Protein AF-A0ABD0P180-F1 (afdb_monomer_lite)

Sequence (86 aa):
SLLQKDPSSPVTCHATGFFPSEVKISWQKNRQDHDEDVDLDGTFQKRSTLDVKPDEWKNSQFSCVVEHQGKTIRKTADDIMTNFGK

Organism: Cirrhinus mrigala (NCBI:txid683832)

Secondary structure (DSSP, 8-state):
-EEESSTTSPEEEEEE--SSS-EEEEEEETTEEE---EE--SSSEEEEEE---HHHHHHS-EEEEEEETTEEEEEEGGGEE--TT-

Structure (mmCIF, N/CA/C/O backbone):
data_AF-A0ABD0P180-F1
#
_entry.id   AF-A0ABD0P180-F1
#
loop_
_atom_site.group_PDB
_atom_site.id
_atom_site.type_symbol
_atom_site.label_atom_id
_atom_site.label_alt_id
_atom_site.label_comp_id
_atom_site.label_asym_id
_atom_site.label_entity_id
_atom_site.label_seq_id
_atom_site.pdbx_PDB_ins_code
_atom_site.Cartn_x
_atom_site.Cartn_y
_atom_site.Cartn_z
_atom_site.occupancy
_atom_site.B_iso_or_equiv
_atom_site.auth_seq_id
_atom_site.auth_comp_id
_atom_site.auth_asym_id
_atom_site.auth_atom_id
_atom_site.pdbx_PDB_model_num
ATOM 1 N N . SER A 1 1 ? -3.212 -5.756 1.447 1.00 88.06 1 SER A N 1
ATOM 2 C CA . SER A 1 1 ? -2.413 -6.621 0.561 1.00 88.06 1 SER A CA 1
ATOM 3 C C . SER A 1 1 ? -2.081 -5.884 -0.715 1.00 88.06 1 SER A C 1
ATOM 5 O O . SER A 1 1 ? -2.941 -5.154 -1.187 1.00 88.06 1 SER A O 1
ATOM 7 N N . LEU A 1 2 ? -0.880 -6.071 -1.267 1.00 89.50 2 LEU A N 1
ATOM 8 C CA . LEU A 1 2 ? -0.545 -5.630 -2.623 1.00 89.50 2 LEU A CA 1
ATOM 9 C C . LEU A 1 2 ? -0.547 -6.838 -3.550 1.00 89.50 2 LEU A C 1
ATOM 11 O O . LEU A 1 2 ? 0.006 -7.879 -3.204 1.00 89.50 2 LEU A O 1
ATOM 15 N N . LEU A 1 3 ? -1.221 -6.714 -4.686 1.00 89.88 3 LEU A N 1
ATOM 16 C CA . LEU A 1 3 ? -1.464 -7.799 -5.625 1.00 89.88 3 LEU A CA 1
ATOM 17 C C . LEU A 1 3 ? -0.951 -7.385 -6.999 1.00 89.88 3 LEU A C 1
ATOM 19 O O . LEU A 1 3 ? -1.318 -6.323 -7.494 1.00 89.88 3 LEU A O 1
ATOM 23 N N . GLN A 1 4 ? -0.146 -8.239 -7.623 1.00 89.25 4 GLN A N 1
ATOM 24 C CA . GLN A 1 4 ? 0.325 -8.038 -8.991 1.00 89.25 4 GLN A CA 1
ATOM 25 C C . GLN A 1 4 ? 0.338 -9.380 -9.730 1.00 89.25 4 GLN A C 1
ATOM 27 O O . GLN A 1 4 ? 0.859 -10.371 -9.218 1.00 89.25 4 GLN A O 1
ATOM 32 N N . LYS A 1 5 ? -0.250 -9.447 -10.929 1.00 86.56 5 LYS A N 1
ATOM 33 C CA . LYS A 1 5 ? -0.322 -10.707 -11.697 1.00 86.56 5 LYS A CA 1
ATOM 34 C C . LYS A 1 5 ? 1.022 -11.099 -12.309 1.00 86.56 5 LYS A C 1
ATOM 36 O O . LYS A 1 5 ? 1.419 -12.251 -12.192 1.00 86.56 5 LYS A O 1
ATOM 41 N N . ASP A 1 6 ? 1.707 -10.139 -12.911 1.00 85.38 6 ASP A N 1
ATOM 42 C CA . ASP A 1 6 ? 3.018 -10.256 -13.549 1.00 85.38 6 ASP A CA 1
ATOM 43 C C . ASP A 1 6 ? 3.730 -8.890 -13.477 1.00 85.38 6 ASP A C 1
ATOM 45 O O . ASP A 1 6 ? 3.061 -7.886 -13.227 1.00 85.38 6 ASP A O 1
ATOM 49 N N . PRO A 1 7 ? 5.053 -8.803 -13.709 1.00 82.88 7 PRO A N 1
ATOM 50 C CA . PRO A 1 7 ? 5.802 -7.557 -13.529 1.00 82.88 7 PRO A CA 1
ATOM 51 C C . PRO A 1 7 ? 5.321 -6.373 -14.377 1.00 82.88 7 PRO A C 1
ATOM 53 O O . PRO A 1 7 ? 5.674 -5.244 -14.052 1.00 82.88 7 PRO A O 1
ATOM 56 N N . SER A 1 8 ? 4.578 -6.622 -15.463 1.00 84.69 8 SER A N 1
ATOM 57 C CA . SER A 1 8 ? 4.007 -5.600 -16.349 1.00 84.69 8 SER A CA 1
ATOM 58 C C . SER A 1 8 ? 2.535 -5.289 -16.079 1.00 84.69 8 SER A C 1
ATOM 60 O O . SER A 1 8 ? 2.021 -4.320 -16.630 1.00 84.69 8 SER A O 1
ATOM 62 N N . SER A 1 9 ? 1.868 -6.075 -15.233 1.00 87.88 9 SER A N 1
ATOM 63 C CA . SER A 1 9 ? 0.484 -5.835 -14.836 1.00 87.88 9 SER A CA 1
ATOM 64 C C . SER A 1 9 ? 0.365 -4.696 -13.813 1.00 87.88 9 SER A C 1
ATOM 66 O O . SER A 1 9 ? 1.274 -4.522 -12.988 1.00 87.88 9 SER A O 1
ATOM 68 N N . PRO A 1 10 ? -0.796 -4.007 -13.789 1.00 88.44 10 PRO A N 1
ATOM 69 C CA . PRO A 1 10 ? -1.130 -3.040 -12.751 1.00 88.44 10 PRO A CA 1
ATOM 70 C C . PRO A 1 10 ? -1.029 -3.651 -11.350 1.00 88.44 10 PRO A C 1
ATOM 72 O O . PRO A 1 10 ? -1.254 -4.855 -11.156 1.00 88.44 10 PRO A O 1
ATOM 75 N N . VAL A 1 11 ? -0.733 -2.809 -10.361 1.00 89.00 11 VAL A N 1
ATOM 76 C CA . VAL A 1 11 ? -0.650 -3.227 -8.958 1.00 89.00 11 VAL A CA 1
ATOM 77 C C . VAL A 1 11 ? -1.932 -2.832 -8.241 1.00 89.00 11 VAL A C 1
ATOM 79 O O . VAL A 1 11 ? -2.279 -1.659 -8.163 1.00 89.00 11 VAL A O 1
ATOM 82 N N . THR A 1 12 ? -2.631 -3.803 -7.663 1.00 90.56 12 THR A N 1
ATOM 83 C CA . THR A 1 12 ? -3.849 -3.554 -6.887 1.00 90.56 12 THR A CA 1
ATOM 84 C C . THR A 1 12 ? -3.547 -3.609 -5.396 1.00 90.56 12 THR A C 1
ATOM 86 O O . THR A 1 12 ? -3.118 -4.635 -4.862 1.00 90.56 12 THR A O 1
ATOM 89 N N . CYS A 1 13 ? -3.837 -2.524 -4.688 1.00 91.00 13 CYS A N 1
ATOM 90 C CA . CYS A 1 13 ? -3.916 -2.518 -3.242 1.00 91.00 13 CYS A CA 1
ATOM 91 C C . CYS A 1 13 ? -5.307 -2.953 -2.796 1.00 91.00 13 CYS A C 1
ATOM 93 O O . CYS A 1 13 ? -6.298 -2.271 -3.039 1.00 91.00 13 CYS A O 1
ATOM 95 N N . HIS A 1 14 ? -5.377 -4.104 -2.134 1.00 90.62 14 HIS A N 1
ATOM 96 C CA . HIS A 1 14 ? -6.610 -4.655 -1.598 1.00 90.62 14 HIS A CA 1
ATOM 97 C C . HIS A 1 14 ? -6.596 -4.603 -0.075 1.00 90.62 14 HIS A C 1
ATOM 99 O O . HIS A 1 14 ? -5.747 -5.215 0.583 1.00 90.62 14 HIS A O 1
ATOM 105 N N . ALA A 1 15 ? -7.556 -3.878 0.478 1.00 88.69 15 ALA A N 1
ATOM 106 C CA . ALA A 1 15 ? -7.757 -3.719 1.898 1.00 88.69 15 ALA A CA 1
ATOM 107 C C . ALA A 1 15 ? -9.089 -4.411 2.273 1.00 88.69 15 ALA A C 1
ATOM 109 O O . ALA A 1 15 ? -10.117 -4.127 1.674 1.00 88.69 15 ALA A O 1
ATOM 110 N N . THR A 1 16 ? -9.086 -5.302 3.271 1.00 87.94 16 THR A N 1
ATOM 111 C CA . THR A 1 16 ? -10.271 -6.051 3.732 1.00 87.94 16 THR A CA 1
ATOM 112 C C . THR A 1 16 ? -10.301 -6.169 5.260 1.00 87.94 16 THR A C 1
ATOM 114 O O . THR A 1 16 ? -9.262 -6.025 5.907 1.00 87.94 16 THR A O 1
ATOM 117 N N . GLY A 1 17 ? -11.473 -6.459 5.833 1.00 84.12 17 GLY A N 1
ATOM 118 C CA . GLY A 1 17 ? -11.649 -6.737 7.263 1.00 84.12 17 GLY A CA 1
ATOM 119 C C . GLY A 1 17 ? -11.794 -5.498 8.153 1.00 84.12 17 GLY A C 1
ATOM 120 O O . GLY A 1 17 ? -11.530 -5.579 9.351 1.00 84.12 17 GLY A O 1
ATOM 121 N N . PHE A 1 18 ? -12.196 -4.355 7.593 1.00 82.56 18 PHE A N 1
ATOM 122 C CA . PHE A 1 18 ? -12.320 -3.095 8.335 1.00 82.56 18 PHE A CA 1
ATOM 123 C C . PHE A 1 18 ? -13.745 -2.849 8.821 1.00 82.56 18 PHE A C 1
ATOM 125 O O . PHE A 1 18 ? -14.675 -2.983 8.044 1.00 82.56 18 PHE A O 1
ATOM 132 N N . PHE A 1 19 ? -13.932 -2.411 10.065 1.00 80.06 19 PHE A N 1
ATOM 133 C CA . PHE A 1 19 ? -15.223 -1.931 10.574 1.00 80.06 19 PHE A CA 1
ATOM 134 C C . PHE A 1 19 ? -15.023 -0.615 11.341 1.00 80.06 19 PHE A C 1
ATOM 136 O O . PHE A 1 19 ? -14.169 -0.601 12.230 1.00 80.06 19 PHE A O 1
ATOM 143 N N . PRO A 1 20 ? -15.764 0.474 11.050 1.00 82.94 20 PRO A N 1
ATOM 144 C CA . PRO A 1 20 ? -16.758 0.629 9.978 1.00 82.94 20 PRO A CA 1
ATOM 145 C C . PRO A 1 20 ? -16.110 0.590 8.579 1.00 82.94 20 PRO A C 1
ATOM 147 O O . PRO A 1 20 ? -14.887 0.519 8.474 1.00 82.94 20 PRO A O 1
ATOM 150 N N . SER A 1 21 ? -16.909 0.621 7.507 1.00 81.06 21 SER A N 1
ATOM 151 C CA . SER A 1 21 ? -16.421 0.522 6.117 1.00 81.06 21 SER A CA 1
ATOM 152 C C . SER A 1 21 ? -15.659 1.758 5.616 1.00 81.06 21 SER A C 1
ATOM 154 O O . SER A 1 21 ? -15.100 1.724 4.521 1.00 81.06 21 SER A O 1
ATOM 156 N N . GLU A 1 22 ? -15.613 2.844 6.395 1.00 83.56 22 GLU A N 1
ATOM 157 C CA . GLU A 1 22 ? -14.901 4.071 6.034 1.00 83.56 22 GLU A CA 1
ATOM 158 C C . GLU A 1 22 ? -13.383 3.856 6.034 1.00 83.56 22 GLU A C 1
ATOM 160 O O . GLU A 1 22 ? -12.712 3.972 7.056 1.00 83.56 22 GLU A O 1
ATOM 165 N N . VAL A 1 23 ? -12.842 3.545 4.859 1.00 84.94 23 VAL A N 1
ATOM 166 C CA . VAL A 1 23 ? -11.414 3.342 4.607 1.00 84.94 23 VAL A CA 1
ATOM 167 C C . VAL A 1 23 ? -10.980 4.266 3.475 1.00 84.94 23 VAL A C 1
ATOM 169 O O . VAL A 1 23 ? -11.670 4.383 2.453 1.00 84.94 23 VAL A O 1
ATOM 172 N N . LYS A 1 24 ? -9.809 4.885 3.611 1.00 85.88 24 LYS A N 1
ATOM 173 C CA . LYS A 1 24 ? -9.140 5.592 2.513 1.00 85.88 24 LYS A CA 1
ATOM 174 C C . LYS A 1 24 ? -7.954 4.769 2.041 1.00 85.88 24 LYS A C 1
ATOM 176 O O . LYS A 1 24 ? -7.196 4.255 2.860 1.00 85.88 24 LYS A O 1
ATOM 181 N N . ILE A 1 25 ? -7.829 4.625 0.729 1.00 87.31 25 ILE A N 1
ATOM 182 C CA . ILE A 1 25 ? -6.670 4.016 0.087 1.00 87.31 25 ILE A CA 1
ATOM 183 C C . ILE A 1 2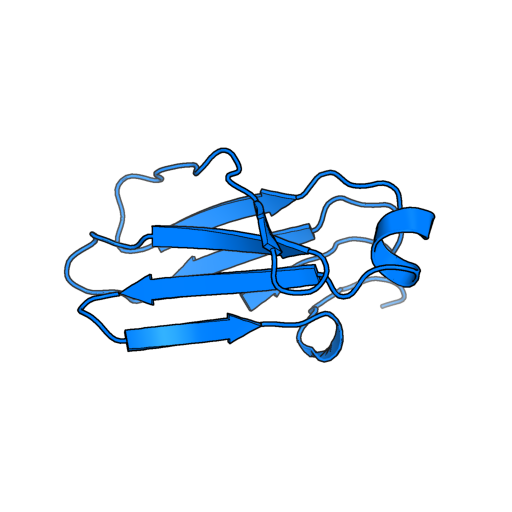5 ? -6.090 5.088 -0.822 1.00 87.31 25 ILE A C 1
ATOM 185 O O . ILE A 1 25 ? -6.833 5.658 -1.614 1.00 87.31 25 ILE A O 1
ATOM 189 N N . SER A 1 26 ? -4.797 5.342 -0.686 1.00 88.19 26 SER A N 1
ATOM 190 C CA . SER A 1 26 ? -4.055 6.309 -1.490 1.00 88.19 26 SER A CA 1
ATOM 191 C C . SER A 1 26 ? -2.724 5.694 -1.892 1.00 88.19 26 SER A C 1
ATOM 193 O O . SER A 1 26 ? -2.194 4.822 -1.191 1.00 88.19 26 SER A O 1
ATOM 195 N N . TRP A 1 27 ? -2.150 6.153 -2.995 1.00 88.62 27 TRP A N 1
ATOM 196 C CA . TRP A 1 27 ? -0.805 5.761 -3.388 1.00 88.62 27 TRP A CA 1
ATOM 197 C C . TRP A 1 27 ? 0.175 6.865 -3.038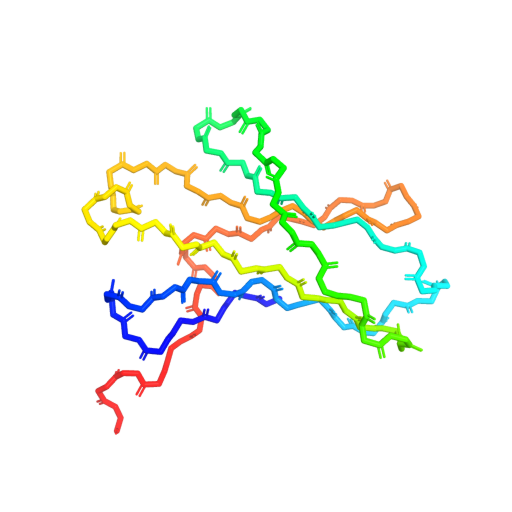 1.00 88.62 27 TRP A C 1
ATOM 199 O O . TRP A 1 27 ? -0.148 8.042 -3.033 1.00 88.62 27 TRP A O 1
ATOM 209 N N . GLN A 1 28 ? 1.406 6.494 -2.722 1.00 87.94 28 GLN A N 1
ATOM 210 C CA . GLN A 1 28 ? 2.494 7.448 -2.592 1.00 87.94 28 GLN A CA 1
ATOM 211 C C . GLN A 1 28 ? 3.616 7.062 -3.528 1.00 87.94 28 GLN A C 1
ATOM 213 O O . GLN A 1 28 ? 4.132 5.951 -3.424 1.00 87.94 28 GLN A O 1
ATOM 218 N N . LYS A 1 29 ? 4.036 8.005 -4.370 1.00 86.88 29 LYS A N 1
ATOM 219 C CA . LYS A 1 29 ? 5.222 7.901 -5.222 1.00 86.88 29 LYS A CA 1
ATOM 220 C C . LYS A 1 29 ? 6.322 8.759 -4.615 1.00 86.88 29 LYS A C 1
ATOM 222 O O . LYS A 1 29 ? 6.157 9.967 -4.483 1.00 86.88 29 LYS A O 1
ATOM 227 N N . ASN A 1 30 ? 7.443 8.161 -4.213 1.00 77.69 30 ASN A N 1
ATOM 228 C CA . ASN A 1 30 ? 8.578 8.893 -3.627 1.00 77.69 30 ASN A CA 1
ATOM 229 C C . ASN A 1 30 ? 8.173 9.805 -2.441 1.00 77.69 30 ASN A C 1
ATOM 231 O O . ASN A 1 30 ? 8.708 10.899 -2.278 1.00 77.69 30 ASN A O 1
ATOM 235 N N . ARG A 1 31 ? 7.228 9.339 -1.604 1.00 69.12 31 ARG A N 1
ATOM 236 C CA . ARG A 1 31 ? 6.610 10.067 -0.468 1.00 69.12 31 ARG A CA 1
ATOM 237 C C . ARG A 1 31 ? 5.693 11.243 -0.833 1.00 69.12 31 ARG A C 1
ATOM 239 O O . ARG A 1 31 ? 5.291 11.974 0.068 1.00 69.12 31 ARG A O 1
ATOM 246 N N . GLN A 1 32 ? 5.340 11.413 -2.102 1.00 71.06 32 GLN A N 1
ATOM 247 C CA . GLN A 1 32 ? 4.319 12.362 -2.532 1.00 71.06 32 GLN A CA 1
ATOM 248 C C . GLN A 1 32 ? 2.996 11.631 -2.760 1.00 71.06 32 GLN A C 1
ATOM 250 O O . GLN A 1 32 ? 2.993 10.534 -3.319 1.00 71.06 32 GLN A O 1
ATOM 255 N N . ASP A 1 33 ? 1.906 12.221 -2.275 1.00 66.94 33 ASP A N 1
ATOM 256 C CA . ASP A 1 33 ? 0.563 11.652 -2.370 1.00 66.94 33 ASP A CA 1
ATOM 257 C C . ASP A 1 33 ? 0.086 11.607 -3.826 1.00 66.94 33 ASP A C 1
ATOM 259 O O . ASP A 1 33 ? 0.281 12.557 -4.588 1.00 66.94 33 ASP A O 1
ATOM 263 N N . HIS A 1 34 ? -0.482 10.471 -4.209 1.00 64.81 34 HIS A N 1
ATOM 264 C CA . HIS A 1 34 ? -1.057 10.192 -5.510 1.00 64.81 34 HIS A CA 1
ATOM 265 C C . HIS A 1 34 ? -2.469 9.655 -5.278 1.00 64.81 34 HIS A C 1
ATOM 267 O O . HIS A 1 34 ? -2.660 8.563 -4.731 1.00 64.81 34 HIS A O 1
ATOM 273 N N . ASP A 1 35 ? -3.448 10.473 -5.644 1.00 57.62 35 ASP A N 1
ATOM 274 C CA . ASP A 1 35 ? -4.858 10.119 -5.573 1.00 57.62 35 ASP A CA 1
ATOM 275 C C . ASP A 1 35 ? -5.197 9.252 -6.786 1.00 57.62 35 ASP A C 1
ATOM 277 O O . ASP A 1 35 ? -4.969 9.660 -7.926 1.00 57.62 35 ASP A O 1
ATOM 281 N N . GLU A 1 36 ? -5.698 8.047 -6.537 1.00 61.75 36 GLU A N 1
ATOM 282 C CA . GLU A 1 36 ? -6.206 7.172 -7.588 1.00 61.75 36 GLU A CA 1
ATOM 283 C C . GLU A 1 36 ? -7.604 6.683 -7.262 1.00 61.75 36 GLU A C 1
ATOM 285 O O . GLU A 1 36 ? -8.004 6.599 -6.099 1.00 61.75 36 GLU A O 1
ATOM 290 N N . ASP A 1 37 ? -8.315 6.323 -8.329 1.00 56.25 37 ASP A N 1
ATOM 291 C CA . ASP A 1 37 ? -9.694 5.868 -8.304 1.00 56.25 37 ASP A CA 1
ATOM 292 C C . ASP A 1 37 ? -9.875 4.714 -7.310 1.00 56.25 37 ASP A C 1
ATOM 294 O O . ASP A 1 37 ? -9.151 3.706 -7.320 1.00 56.25 37 ASP A O 1
ATOM 2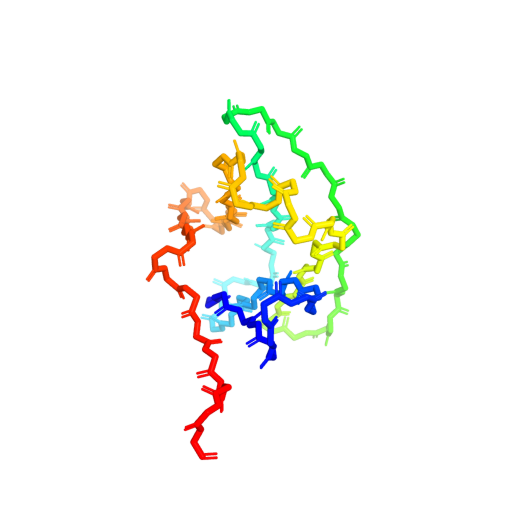98 N N . VAL A 1 38 ? -10.820 4.905 -6.391 1.00 59.75 38 VAL A N 1
ATOM 299 C CA . VAL A 1 38 ? -11.089 3.944 -5.332 1.00 59.75 38 VAL A CA 1
ATOM 300 C C . VAL A 1 38 ? -12.424 3.275 -5.596 1.00 59.75 38 VAL A C 1
ATOM 302 O O . VAL A 1 38 ? -13.480 3.858 -5.346 1.00 59.75 38 VAL A O 1
ATOM 305 N N . ASP A 1 39 ? -12.367 2.019 -6.028 1.00 60.75 39 ASP A N 1
ATOM 306 C CA . ASP A 1 39 ? -13.558 1.201 -6.210 1.00 60.75 39 ASP A CA 1
ATOM 307 C C . ASP A 1 39 ? -14.134 0.820 -4.835 1.00 60.75 39 ASP A C 1
ATOM 309 O O . ASP A 1 39 ? -13.471 0.236 -3.964 1.00 60.75 39 ASP A O 1
ATOM 313 N N . LEU A 1 40 ? -15.376 1.248 -4.611 1.00 60.03 40 LEU A N 1
ATOM 314 C CA . LEU A 1 40 ? -16.142 1.037 -3.389 1.00 60.03 40 LEU A CA 1
ATOM 315 C C . LEU A 1 40 ? -17.071 -0.163 -3.589 1.00 60.03 40 LEU A C 1
ATOM 317 O O . LEU A 1 40 ? -18.230 -0.003 -3.958 1.00 60.03 40 LEU A O 1
ATOM 321 N N . ASP A 1 41 ? -16.601 -1.364 -3.259 1.00 60.38 41 ASP A N 1
ATOM 322 C CA . ASP A 1 41 ? -17.385 -2.607 -3.368 1.00 60.38 41 ASP A CA 1
ATOM 323 C C . ASP A 1 41 ? -18.559 -2.718 -2.349 1.00 60.38 41 ASP A C 1
ATOM 325 O O . ASP A 1 41 ? -19.080 -3.805 -2.113 1.00 60.38 41 ASP A O 1
ATOM 329 N N . GLY A 1 42 ? -18.992 -1.636 -1.684 1.00 59.72 42 GLY A N 1
ATOM 330 C CA . GLY A 1 42 ? -20.147 -1.645 -0.762 1.00 59.72 42 GLY A CA 1
ATOM 331 C C . GLY A 1 42 ? -20.007 -2.547 0.481 1.00 59.72 42 GLY A C 1
ATOM 332 O O . GLY A 1 42 ? -20.986 -2.775 1.192 1.00 59.72 42 GLY A O 1
ATOM 333 N N . THR A 1 43 ? -18.805 -3.059 0.763 1.00 69.19 43 THR A N 1
ATOM 334 C CA . THR A 1 43 ? -18.497 -3.995 1.861 1.00 69.19 43 THR A CA 1
ATOM 335 C C . THR A 1 43 ? -17.408 -3.442 2.798 1.00 69.19 43 THR A C 1
ATOM 337 O O . THR A 1 43 ? -16.923 -2.327 2.626 1.00 69.19 43 THR A O 1
ATOM 340 N N . PHE A 1 44 ? -16.983 -4.225 3.800 1.00 79.50 44 PHE A N 1
ATOM 341 C CA . PHE A 1 44 ? -15.817 -3.959 4.671 1.00 79.50 44 PHE A CA 1
ATOM 342 C C . PHE A 1 44 ? -14.461 -4.141 3.958 1.00 79.50 44 PHE A C 1
ATOM 344 O O . PHE A 1 44 ? -13.458 -4.530 4.568 1.00 79.50 44 PHE A O 1
ATOM 351 N N . GLN A 1 45 ? -14.453 -3.927 2.643 1.00 83.44 45 GLN A N 1
ATOM 352 C CA . GLN A 1 45 ? -13.334 -4.151 1.740 1.00 83.44 45 GLN A CA 1
ATOM 353 C C . GLN A 1 45 ? -13.291 -3.021 0.711 1.00 83.44 45 GLN A C 1
ATOM 355 O O . GLN A 1 45 ? -14.329 -2.490 0.319 1.00 83.44 45 GLN A O 1
AT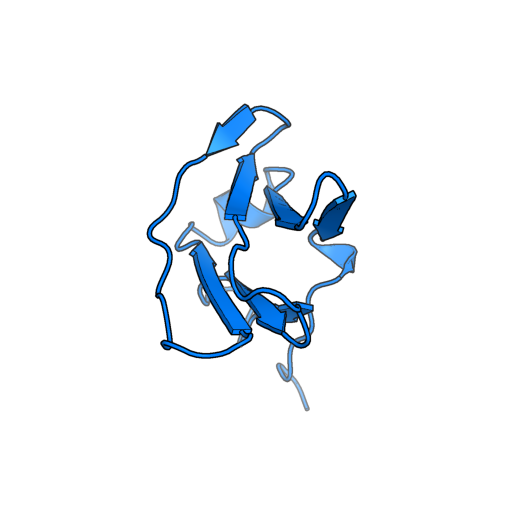OM 360 N N . LYS A 1 46 ? -12.086 -2.642 0.296 1.00 85.56 46 LYS A N 1
ATOM 361 C CA . LYS A 1 46 ? -11.847 -1.565 -0.662 1.00 85.56 46 LYS A CA 1
ATOM 362 C C . LYS A 1 46 ? -10.598 -1.872 -1.479 1.00 85.56 46 LYS A C 1
ATOM 364 O O . LYS A 1 46 ? -9.648 -2.480 -0.966 1.00 85.56 46 LYS A O 1
ATOM 369 N N . ARG A 1 47 ? -10.595 -1.473 -2.748 1.00 87.38 47 ARG A N 1
ATOM 370 C CA . ARG A 1 47 ? -9.473 -1.699 -3.663 1.00 87.38 47 ARG A CA 1
ATOM 371 C C . ARG A 1 47 ? -9.094 -0.408 -4.374 1.00 87.38 47 ARG A C 1
ATOM 373 O O . ARG A 1 47 ? -9.949 0.414 -4.670 1.00 87.38 47 ARG A O 1
ATOM 380 N N . SER A 1 48 ? -7.806 -0.247 -4.640 1.00 88.06 48 SER A N 1
ATOM 381 C CA . SER A 1 48 ? -7.284 0.794 -5.526 1.00 88.06 48 SER A CA 1
ATOM 382 C C . SER A 1 48 ? -6.213 0.171 -6.408 1.00 88.06 48 SER A C 1
ATOM 384 O O . SER A 1 48 ? -5.426 -0.653 -5.930 1.00 88.06 48 SER A O 1
ATOM 386 N N . THR A 1 49 ? -6.220 0.501 -7.693 1.00 88.62 49 THR A N 1
ATOM 387 C CA . THR A 1 49 ? -5.307 -0.084 -8.678 1.00 88.62 49 THR A CA 1
ATOM 388 C C . THR A 1 49 ? -4.469 1.010 -9.301 1.00 88.62 49 THR A C 1
ATOM 390 O O . THR A 1 49 ? -5.033 1.934 -9.869 1.00 88.62 49 THR A O 1
ATOM 393 N N . LEU A 1 50 ? -3.152 0.832 -9.228 1.00 86.81 50 LEU A N 1
ATOM 394 C CA . LEU A 1 50 ? -2.160 1.716 -9.814 1.00 86.81 50 LEU A CA 1
ATOM 395 C C . LEU A 1 50 ? -1.673 1.136 -11.134 1.00 86.81 50 LEU A C 1
ATOM 397 O O . LEU A 1 50 ? -0.980 0.110 -11.165 1.00 86.81 50 LEU A O 1
ATOM 401 N N . ASP A 1 51 ? -2.061 1.803 -12.219 1.00 86.88 51 ASP A N 1
ATOM 402 C CA . ASP A 1 51 ? -1.639 1.481 -13.580 1.00 86.88 51 ASP A CA 1
ATOM 403 C C . ASP A 1 51 ? -0.461 2.372 -13.980 1.00 86.88 51 ASP A C 1
ATOM 405 O O . ASP A 1 51 ? -0.600 3.435 -14.583 1.00 86.88 51 ASP A O 1
ATOM 409 N N . VAL A 1 52 ? 0.739 1.941 -13.596 1.00 83.88 52 VAL A N 1
ATOM 410 C CA . VAL A 1 52 ? 1.992 2.600 -13.976 1.00 83.88 52 VAL A CA 1
ATOM 411 C C . VAL A 1 52 ? 2.858 1.659 -14.785 1.00 83.88 52 VAL A C 1
ATOM 413 O O . VAL A 1 52 ? 2.815 0.437 -14.641 1.00 83.88 52 VAL A O 1
ATOM 416 N N . LYS A 1 53 ? 3.706 2.241 -15.634 1.00 84.44 53 LYS A N 1
ATOM 417 C CA . LYS A 1 53 ? 4.634 1.456 -16.447 1.00 84.44 53 LYS A CA 1
ATOM 418 C C . LYS A 1 53 ? 5.572 0.635 -15.546 1.00 84.44 53 LYS A C 1
ATOM 420 O O . LYS A 1 53 ? 6.074 1.179 -14.560 1.00 84.44 53 LYS A O 1
ATOM 425 N N . PRO A 1 54 ? 5.909 -0.613 -15.915 1.00 81.31 54 PRO A N 1
ATOM 426 C CA . PRO A 1 54 ? 6.821 -1.462 -15.144 1.00 81.31 54 PRO A CA 1
ATOM 427 C C . PRO A 1 54 ? 8.176 -0.810 -14.841 1.00 81.31 54 PRO A C 1
ATOM 429 O O . PRO A 1 54 ? 8.698 -0.951 -13.736 1.00 81.31 54 PRO A O 1
ATOM 432 N N . ASP A 1 55 ? 8.745 -0.066 -15.793 1.00 83.44 55 ASP A N 1
ATOM 433 C CA . ASP A 1 55 ? 9.969 0.705 -15.562 1.00 83.44 55 ASP A CA 1
ATOM 434 C C . ASP A 1 55 ? 9.768 1.802 -14.519 1.00 83.44 55 ASP A C 1
ATOM 436 O O . ASP A 1 55 ? 10.619 2.000 -13.656 1.00 83.44 55 ASP A O 1
ATOM 440 N N . GLU A 1 56 ? 8.636 2.501 -14.550 1.00 83.81 56 GLU A N 1
ATOM 441 C CA . GLU A 1 56 ? 8.345 3.536 -13.564 1.00 83.81 56 GLU A CA 1
ATOM 442 C C . GLU A 1 56 ? 8.174 2.939 -12.162 1.00 83.81 56 GLU A C 1
ATOM 444 O O . GLU A 1 56 ? 8.732 3.479 -11.204 1.00 83.81 56 GLU A O 1
ATOM 449 N N . TRP A 1 57 ? 7.476 1.803 -12.058 1.00 79.44 57 TRP A N 1
ATOM 450 C CA . TRP A 1 57 ? 7.308 1.055 -10.812 1.00 79.44 57 TRP A CA 1
ATOM 451 C C . TRP A 1 57 ? 8.647 0.637 -10.201 1.00 79.44 57 TRP A C 1
ATOM 453 O O . TRP A 1 57 ? 8.865 0.816 -9.009 1.00 79.44 57 TRP A O 1
ATOM 463 N N . LYS A 1 58 ? 9.572 0.114 -11.016 1.00 77.38 58 LYS A N 1
ATOM 464 C CA . LYS A 1 58 ? 10.904 -0.311 -10.550 1.00 77.38 58 LYS A CA 1
ATOM 465 C C . LYS A 1 58 ? 11.794 0.858 -10.132 1.00 77.38 58 LYS A C 1
ATOM 467 O O . LYS A 1 58 ? 12.603 0.708 -9.222 1.00 77.38 58 LYS A O 1
ATOM 472 N N . ASN A 1 59 ? 11.677 1.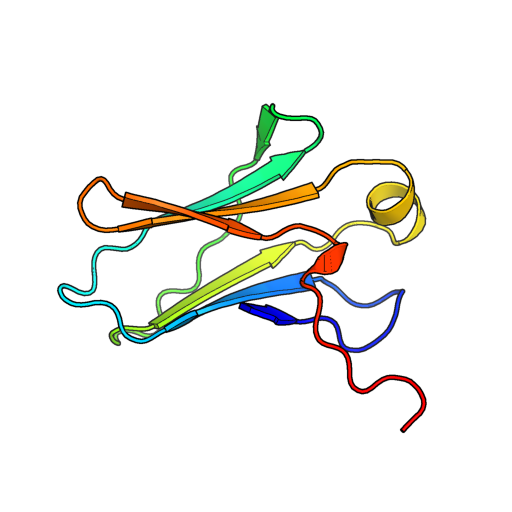996 -10.814 1.00 81.31 59 ASN A N 1
ATOM 473 C CA . ASN A 1 59 ? 12.530 3.162 -10.578 1.00 81.31 59 ASN A CA 1
ATOM 474 C C . ASN A 1 59 ? 11.985 4.116 -9.501 1.00 81.31 59 ASN A C 1
ATOM 476 O O . ASN A 1 59 ? 12.702 5.020 -9.075 1.00 81.31 59 ASN A O 1
ATOM 480 N N . SER A 1 60 ? 10.741 3.938 -9.054 1.00 80.00 60 SER A N 1
ATOM 481 C CA . SER A 1 60 ? 10.108 4.790 -8.043 1.00 80.00 60 SER A CA 1
ATOM 482 C C . SER A 1 60 ? 9.704 3.980 -6.818 1.00 80.00 60 SER A C 1
ATOM 484 O O . SER A 1 60 ? 9.243 2.850 -6.925 1.00 80.00 60 SER A O 1
ATOM 486 N N . GLN A 1 61 ? 9.797 4.577 -5.630 1.00 83.06 61 GLN A N 1
ATOM 487 C CA . GLN A 1 61 ? 9.236 3.954 -4.431 1.00 83.06 61 GLN A CA 1
ATOM 488 C C . GLN A 1 61 ? 7.739 4.232 -4.357 1.00 83.06 61 GLN A C 1
ATOM 490 O O . GLN A 1 61 ? 7.318 5.256 -3.810 1.00 83.06 61 GLN A O 1
ATOM 495 N N . PHE A 1 62 ? 6.952 3.319 -4.920 1.00 86.56 62 PHE A N 1
ATOM 496 C CA . PHE A 1 62 ? 5.513 3.299 -4.726 1.00 86.56 62 PHE A CA 1
ATOM 497 C C . PHE A 1 62 ? 5.145 2.590 -3.424 1.00 86.56 62 PHE A C 1
ATOM 499 O O . PHE A 1 62 ? 5.700 1.548 -3.066 1.00 86.56 62 PHE A O 1
ATOM 506 N N . SER A 1 63 ? 4.182 3.159 -2.710 1.00 89.81 63 SER A N 1
ATOM 507 C CA . SER A 1 63 ? 3.574 2.516 -1.552 1.00 89.81 63 SER A CA 1
ATOM 508 C C . SER A 1 63 ? 2.077 2.757 -1.536 1.00 89.81 63 SER A C 1
ATOM 510 O O . SER A 1 63 ? 1.643 3.880 -1.775 1.00 89.81 63 SER A O 1
ATOM 512 N N . CYS A 1 64 ? 1.304 1.724 -1.224 1.00 90.75 64 CYS A N 1
ATOM 513 C CA . CYS A 1 64 ? -0.105 1.888 -0.900 1.00 90.75 64 CYS A CA 1
ATOM 514 C C . CYS A 1 64 ? -0.238 2.285 0.569 1.00 90.75 64 CYS A C 1
ATOM 516 O O . CYS A 1 64 ? 0.380 1.670 1.445 1.00 90.75 64 CYS A O 1
ATOM 518 N N . VAL A 1 65 ? -1.057 3.293 0.832 1.00 91.12 65 VAL A N 1
ATOM 519 C CA . VAL A 1 65 ? -1.375 3.811 2.156 1.00 91.12 65 VAL A CA 1
ATOM 520 C C . VAL A 1 65 ? -2.857 3.575 2.412 1.00 91.12 65 VAL A C 1
ATOM 522 O O . VAL A 1 65 ? -3.706 4.054 1.670 1.00 91.12 65 VAL A O 1
ATOM 525 N N . VAL A 1 66 ? -3.164 2.825 3.465 1.00 89.81 66 VAL A N 1
ATOM 526 C CA . VAL A 1 66 ? -4.530 2.548 3.906 1.00 89.81 66 VAL A CA 1
ATOM 527 C C . VAL A 1 66 ? -4.758 3.249 5.237 1.00 89.81 66 VAL A C 1
ATOM 529 O O . VAL A 1 66 ? -4.090 2.932 6.220 1.00 89.81 66 VAL A O 1
ATOM 532 N N . GLU A 1 67 ? -5.699 4.184 5.274 1.00 89.81 67 GLU A N 1
ATOM 533 C CA . GLU A 1 67 ? -6.132 4.874 6.487 1.00 89.81 67 GLU A CA 1
ATOM 534 C C . GLU A 1 67 ? -7.508 4.357 6.921 1.00 89.81 67 GLU A C 1
ATOM 536 O O . GLU A 1 67 ? -8.471 4.370 6.151 1.00 89.81 67 GLU A O 1
ATOM 541 N N . HIS A 1 68 ? -7.599 3.908 8.172 1.00 89.06 68 HIS A N 1
ATOM 542 C CA . HIS A 1 68 ? -8.840 3.456 8.802 1.00 89.06 68 HIS A CA 1
ATOM 543 C C . HIS A 1 68 ? -8.858 3.878 10.270 1.00 89.06 68 HIS A C 1
ATOM 545 O O . HIS A 1 68 ? -7.959 3.511 11.026 1.00 89.06 68 HIS A O 1
ATOM 551 N N . GLN A 1 69 ? -9.860 4.661 10.683 1.00 89.62 69 GLN A N 1
ATOM 552 C CA . GLN A 1 69 ? -10.022 5.139 12.070 1.00 89.62 69 GLN A CA 1
ATOM 553 C C . GLN A 1 69 ? -8.737 5.725 12.697 1.00 89.62 69 GLN A C 1
ATOM 555 O O . GLN A 1 69 ? -8.370 5.403 13.827 1.00 89.62 69 GLN A O 1
ATOM 560 N N . GLY A 1 70 ? -8.011 6.555 11.942 1.00 86.81 70 GLY A N 1
ATOM 561 C CA . GLY A 1 70 ? -6.765 7.181 12.404 1.00 86.81 70 GLY A CA 1
ATOM 562 C C . GLY A 1 70 ? -5.554 6.242 12.478 1.00 86.81 70 GLY A C 1
ATOM 563 O O . GLY A 1 70 ? -4.493 6.653 12.942 1.00 86.81 70 GLY A O 1
ATOM 564 N N . LYS A 1 71 ? -5.680 4.989 12.023 1.00 89.56 71 LYS A N 1
ATOM 565 C CA . LYS A 1 71 ? -4.555 4.067 11.838 1.00 89.56 71 LYS A CA 1
ATOM 566 C C . LYS A 1 71 ? -4.141 4.050 10.377 1.00 89.56 71 LYS A C 1
ATOM 568 O O . LYS A 1 71 ? -4.983 3.901 9.495 1.00 89.56 71 LYS A O 1
ATOM 573 N N . THR A 1 72 ? -2.837 4.125 10.141 1.00 91.12 72 THR A N 1
ATOM 574 C CA . THR A 1 72 ? -2.255 4.098 8.799 1.00 91.12 72 THR A CA 1
ATOM 575 C C . THR A 1 72 ? -1.446 2.823 8.606 1.00 91.12 72 THR A C 1
ATOM 577 O O . THR A 1 72 ? -0.517 2.545 9.363 1.00 91.12 72 THR A O 1
ATOM 580 N N . ILE A 1 73 ? -1.776 2.057 7.570 1.00 90.25 73 ILE A N 1
ATOM 581 C CA . ILE A 1 73 ? -1.033 0.871 7.144 1.00 90.25 73 ILE A CA 1
ATOM 582 C C . ILE A 1 73 ? -0.380 1.189 5.805 1.00 90.25 73 ILE A C 1
ATOM 584 O O . ILE A 1 73 ? -1.044 1.652 4.883 1.00 90.25 73 ILE A O 1
ATOM 588 N N . ARG A 1 74 ? 0.922 0.926 5.689 1.00 91.38 74 ARG A N 1
ATOM 589 C CA . ARG A 1 74 ? 1.678 1.122 4.449 1.00 91.38 74 ARG A CA 1
ATOM 590 C C . ARG A 1 74 ? 2.137 -0.219 3.904 1.00 91.38 74 ARG A C 1
ATOM 592 O O . ARG A 1 74 ? 2.564 -1.074 4.677 1.00 91.38 74 ARG A O 1
ATOM 599 N N . LYS A 1 75 ? 2.041 -0.387 2.589 1.00 90.94 75 LYS A N 1
ATOM 600 C CA . LYS A 1 75 ? 2.524 -1.561 1.859 1.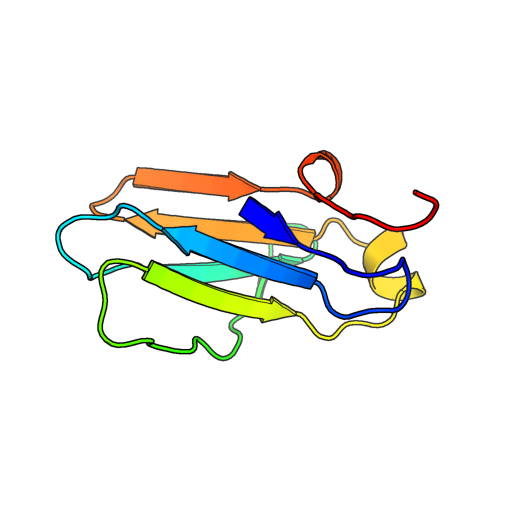00 90.94 75 LYS A CA 1
ATOM 601 C C . LYS A 1 75 ? 3.432 -1.120 0.720 1.00 90.94 75 LYS A C 1
ATOM 603 O O . LYS A 1 75 ? 3.073 -0.188 0.001 1.00 90.94 75 LYS A O 1
ATOM 608 N N . THR A 1 76 ? 4.595 -1.748 0.582 1.00 89.12 76 THR A N 1
ATOM 609 C CA . THR A 1 76 ? 5.617 -1.407 -0.429 1.00 89.12 76 THR A CA 1
ATOM 610 C C . THR A 1 76 ? 5.790 -2.530 -1.445 1.00 89.12 76 THR A C 1
ATOM 612 O O . THR A 1 76 ? 5.147 -3.573 -1.348 1.00 89.12 76 THR A O 1
ATOM 615 N N . ALA A 1 77 ? 6.671 -2.336 -2.428 1.00 83.69 77 ALA A N 1
ATOM 616 C CA . ALA A 1 77 ? 6.988 -3.365 -3.412 1.00 83.69 77 ALA A CA 1
ATOM 617 C C . ALA A 1 77 ? 7.407 -4.715 -2.783 1.00 83.69 77 ALA A C 1
ATOM 619 O O . ALA A 1 77 ? 7.094 -5.764 -3.338 1.00 83.69 77 ALA A O 1
ATOM 620 N N . ASP A 1 78 ? 8.030 -4.700 -1.601 1.00 84.44 78 ASP A N 1
ATOM 621 C CA . ASP A 1 78 ? 8.402 -5.904 -0.842 1.00 84.44 78 ASP A CA 1
ATOM 622 C C . ASP A 1 78 ? 7.194 -6.719 -0.343 1.00 84.44 78 ASP A C 1
ATOM 624 O O . ASP A 1 78 ? 7.314 -7.912 -0.075 1.00 84.44 78 ASP A O 1
ATOM 628 N N . ASP A 1 79 ? 6.018 -6.094 -0.225 1.00 87.88 79 ASP A N 1
ATOM 629 C CA . ASP A 1 79 ? 4.767 -6.734 0.196 1.00 87.88 79 ASP A CA 1
ATOM 630 C C . ASP A 1 79 ? 3.919 -7.254 -0.984 1.00 87.88 79 ASP A C 1
ATOM 632 O O . ASP A 1 79 ? 2.787 -7.714 -0.771 1.00 87.88 79 ASP A O 1
ATOM 636 N N . ILE A 1 80 ? 4.395 -7.132 -2.231 1.00 87.94 80 ILE A N 1
ATOM 637 C CA . ILE A 1 80 ? 3.645 -7.598 -3.403 1.00 87.94 80 ILE A CA 1
ATOM 638 C C . ILE A 1 80 ? 3.522 -9.119 -3.362 1.00 87.94 80 ILE A C 1
ATOM 640 O O . ILE A 1 80 ? 4.505 -9.856 -3.359 1.00 87.94 80 ILE A O 1
ATOM 644 N N . MET A 1 81 ? 2.282 -9.593 -3.427 1.00 86.88 81 MET A N 1
ATOM 645 C CA . MET A 1 81 ? 1.968 -10.994 -3.663 1.00 86.88 81 MET A CA 1
ATOM 646 C C . MET A 1 81 ? 1.651 -11.202 -5.144 1.00 86.88 81 MET A C 1
ATOM 648 O O . MET A 1 81 ? 0.737 -10.580 -5.694 1.00 86.88 81 MET A O 1
ATOM 652 N N . THR A 1 82 ? 2.397 -12.106 -5.779 1.00 84.06 82 THR A N 1
ATOM 653 C CA . THR A 1 82 ? 2.214 -12.507 -7.177 1.00 84.06 82 THR A CA 1
ATOM 654 C C . THR A 1 82 ? 2.188 -14.028 -7.309 1.00 84.06 82 THR A C 1
ATOM 656 O O . THR A 1 82 ? 2.813 -14.737 -6.524 1.00 84.06 82 THR A O 1
ATOM 659 N N . ASN A 1 83 ? 1.448 -14.531 -8.299 1.00 81.75 83 ASN A N 1
ATOM 660 C CA . ASN A 1 83 ? 1.463 -15.948 -8.682 1.00 81.75 83 ASN A CA 1
ATOM 661 C C . ASN A 1 83 ? 2.335 -16.198 -9.928 1.00 81.75 83 ASN A C 1
ATOM 663 O O . ASN A 1 83 ? 2.314 -17.296 -10.477 1.00 81.75 83 ASN A O 1
ATOM 667 N N . PHE A 1 84 ? 3.077 -15.191 -10.400 1.00 72.69 84 PHE A N 1
ATOM 668 C CA . PHE A 1 84 ? 3.918 -15.310 -11.586 1.00 72.69 84 PHE A CA 1
ATOM 669 C C . PHE A 1 84 ? 5.015 -16.372 -11.397 1.00 72.69 84 PHE A C 1
ATOM 671 O O . PHE A 1 84 ? 5.791 -16.303 -10.445 1.00 72.69 84 PHE A O 1
ATOM 678 N N . GLY A 1 85 ? 5.094 -17.337 -12.319 1.00 60.34 85 GLY A N 1
ATOM 679 C CA . GLY A 1 85 ? 6.117 -18.392 -12.311 1.00 60.34 85 GLY A CA 1
ATOM 680 C C . GLY A 1 85 ? 5.822 -19.607 -11.422 1.00 60.34 85 GLY A C 1
ATOM 681 O O . GLY A 1 85 ? 6.740 -20.388 -11.175 1.00 60.34 85 GLY A O 1
ATOM 682 N N . LYS A 1 86 ? 4.580 -19.769 -10.946 1.00 55.16 86 LYS A N 1
ATOM 683 C CA . LYS A 1 86 ? 4.100 -20.993 -10.291 1.00 55.16 86 LYS A CA 1
ATOM 684 C C . LYS A 1 86 ? 3.375 -21.917 -11.265 1.00 55.16 86 LYS A C 1
ATOM 686 O O . LYS A 1 86 ? 2.638 -21.389 -12.127 1.00 55.16 86 LYS A O 1
#

Foldseek 3Di:
DWEAADLFGWIKDKDADAPPLDKDKWKAWQNHTHDFDKDDPVHSMIMGIGNDGSVSLVVIWMWIWMDGPNDIDIDTPVNYDYPPPD

InterPro domains:
  IPR003597 Immunoglobulin C1-set [PF07654] (10-70)
  IPR003597 Immunoglobulin C1-set [SM00407] (8-74)
  IPR007110 Immunoglobulin-like domain [PS50835] (1-81)
  IPR013783 Immunoglobulin-like fold [G3DSA:2.60.40.10] (1-75)
  IPR036179 Immunoglobulin-like domain superfamily [SSF48726] (8-71)
  IPR050208 Antigen-presenting and immune regulatory MHC class I-related [PTHR16675] (5-72)

Radius of gyration: 12.71 Å; chains: 1; bounding box: 33×33×29 Å

pLDDT: mean 81.91, std 9.92, range [55.16, 91.38]